Protein AF-M8C345-F1 (afdb_monomer_lite)

Organism: Aegilops tauschii (NCBI:txid37682)

Radius of gyration: 19.84 Å; chains: 1; bounding box: 60×39×52 Å

InterPro domains:
  IPR011009 Protein kinase-like domain superfamily [SSF56112] (1-98)
  IPR050528 L-type Lectin-Domain Containing Receptor Kinases [PTHR27007] (1-105)

Sequence (143 aa):
MVLLEIVSGRRPVMDMDAELPAAAADKVSIPLLEWVWDLYEKSAIVEALDERLNGDEQLGDGHDGKWQVHRALVVGLWCTPPDPSARPSAVRFMNVLQSKEVTLPTLSRPRPSSYIFRGSHGYNVSSSSANVCSDVSWASSGR

Foldseek 3Di:
DVLLCVFQVDDQKDWDQPPDPPPDGDTDIDGSLVVLVVCVVVVNNLVSGHPVCCPDCCVPPDPPNSLLSVQSSLLVNQQDFLDNVSRDDPVVSVCSNPDPPDDGDDDDDDDPVSPPNPPPDDDDDDDDDDDDDDDDDDDDDDD

Structure (mmCIF, N/CA/C/O backbone):
data_AF-M8C345-F1
#
_entry.id   AF-M8C345-F1
#
loop_
_atom_site.group_PDB
_atom_site.id
_atom_site.type_symbol
_atom_site.label_atom_id
_atom_site.label_alt_id
_atom_site.label_comp_id
_atom_site.label_asym_id
_atom_site.label_entity_id
_atom_site.label_seq_id
_atom_site.pdbx_PDB_ins_code
_atom_site.Cartn_x
_atom_site.Cartn_y
_atom_site.Cartn_z
_atom_site.occupancy
_atom_site.B_iso_or_equiv
_atom_site.auth_seq_id
_atom_site.auth_comp_id
_atom_site.auth_asym_id
_atom_site.auth_atom_id
_atom_site.pdbx_PDB_model_num
ATOM 1 N N . MET A 1 1 ? -3.042 2.823 -6.411 1.00 84.88 1 MET A N 1
ATOM 2 C CA . MET A 1 1 ? -2.161 3.690 -7.222 1.00 84.88 1 MET A CA 1
ATOM 3 C C . MET A 1 1 ? -2.356 5.157 -6.873 1.00 84.88 1 MET A C 1
ATOM 5 O O . MET A 1 1 ? -1.498 5.678 -6.187 1.00 84.88 1 MET A O 1
ATOM 9 N N . VAL A 1 2 ? -3.509 5.766 -7.180 1.00 91.44 2 VAL A N 1
ATOM 10 C CA . VAL A 1 2 ? -3.748 7.218 -7.007 1.00 91.44 2 VAL A CA 1
ATOM 11 C C . VAL A 1 2 ? -3.388 7.762 -5.617 1.00 91.44 2 VAL A C 1
ATOM 13 O O . VAL A 1 2 ? -2.684 8.755 -5.518 1.00 91.44 2 VAL A O 1
ATOM 16 N N . LEU A 1 3 ? -3.803 7.092 -4.535 1.00 92.69 3 LEU A N 1
ATOM 17 C CA . LEU A 1 3 ? -3.430 7.486 -3.166 1.00 92.69 3 LEU A CA 1
ATOM 18 C C . LEU A 1 3 ? -1.910 7.526 -2.948 1.00 92.69 3 LEU A C 1
ATOM 20 O O . LEU A 1 3 ? -1.412 8.445 -2.310 1.00 92.69 3 LEU A O 1
ATOM 24 N N . LEU A 1 4 ? -1.180 6.549 -3.491 1.00 94.25 4 LEU A N 1
ATOM 25 C CA . LEU A 1 4 ? 0.276 6.502 -3.374 1.00 94.25 4 LEU A CA 1
ATOM 26 C C . LEU A 1 4 ? 0.912 7.644 -4.166 1.00 94.25 4 LEU A C 1
ATOM 28 O O . LEU A 1 4 ? 1.808 8.296 -3.651 1.00 94.25 4 LEU A O 1
ATOM 32 N N . GLU A 1 5 ? 0.425 7.928 -5.373 1.00 94.06 5 GLU A N 1
ATOM 33 C CA . GLU A 1 5 ? 0.911 9.040 -6.204 1.00 94.06 5 GLU A CA 1
ATOM 34 C C . GLU A 1 5 ? 0.685 10.398 -5.528 1.00 94.06 5 GLU A C 1
ATOM 36 O O . GLU A 1 5 ? 1.591 11.221 -5.494 1.00 94.06 5 GLU A O 1
ATOM 41 N N . ILE A 1 6 ? -0.496 10.614 -4.936 1.00 92.62 6 ILE A N 1
ATOM 42 C CA . ILE A 1 6 ? -0.830 11.863 -4.238 1.00 92.62 6 ILE A CA 1
ATOM 43 C C . ILE A 1 6 ? 0.056 12.055 -3.007 1.00 92.62 6 ILE A C 1
ATOM 45 O O . ILE A 1 6 ? 0.623 13.126 -2.830 1.00 92.62 6 ILE A O 1
ATOM 49 N N . VAL A 1 7 ? 0.172 11.031 -2.155 1.00 92.56 7 VAL A N 1
ATOM 50 C CA . VAL A 1 7 ? 0.929 11.159 -0.900 1.00 92.56 7 VAL A CA 1
ATOM 51 C C . VAL A 1 7 ? 2.428 11.254 -1.164 1.00 92.56 7 VAL A C 1
ATOM 53 O O . VAL A 1 7 ? 3.122 11.961 -0.441 1.00 92.56 7 VAL A O 1
ATOM 56 N N . SER A 1 8 ? 2.929 10.552 -2.183 1.00 92.38 8 SER A N 1
ATOM 57 C CA . SER A 1 8 ? 4.361 10.524 -2.489 1.00 92.38 8 SER A CA 1
ATOM 58 C C . SER A 1 8 ? 4.830 11.600 -3.456 1.00 92.38 8 SER A C 1
ATOM 60 O O . SER A 1 8 ? 6.039 11.778 -3.586 1.00 92.38 8 SER A O 1
ATOM 62 N N . GLY A 1 9 ? 3.916 12.264 -4.172 1.00 92.88 9 GLY A N 1
ATOM 63 C CA . GLY A 1 9 ? 4.246 13.221 -5.232 1.00 92.88 9 GLY A CA 1
ATOM 64 C C . GLY A 1 9 ? 4.936 12.596 -6.450 1.00 92.88 9 GLY A C 1
ATOM 65 O O . GLY A 1 9 ? 5.387 13.309 -7.349 1.00 92.88 9 GLY A O 1
ATOM 66 N N . ARG A 1 10 ? 5.048 11.262 -6.497 1.00 92.44 10 ARG A N 1
ATOM 67 C CA . ARG A 1 10 ? 5.814 10.518 -7.503 1.00 92.44 10 ARG A CA 1
ATOM 68 C C . ARG A 1 10 ? 4.894 9.893 -8.548 1.00 92.44 10 ARG A C 1
ATOM 70 O O . ARG A 1 10 ? 3.724 9.605 -8.304 1.00 92.44 10 ARG A O 1
ATOM 77 N N . ARG A 1 11 ? 5.441 9.679 -9.746 1.00 91.38 11 ARG A N 1
ATOM 78 C CA . ARG A 1 11 ? 4.757 8.977 -10.841 1.00 91.38 11 ARG A CA 1
ATOM 79 C C . ARG A 1 11 ? 4.638 7.472 -10.531 1.00 91.38 11 ARG A C 1
ATOM 81 O O . ARG A 1 11 ? 5.455 6.954 -9.775 1.00 91.38 11 ARG A O 1
ATOM 88 N N . PRO A 1 12 ? 3.693 6.741 -11.159 1.00 89.44 12 PRO A N 1
ATOM 89 C CA . PRO A 1 12 ? 3.546 5.289 -10.987 1.00 89.44 12 PRO A CA 1
ATOM 90 C C . PRO A 1 12 ? 4.800 4.459 -11.295 1.00 89.44 12 PRO A C 1
ATOM 92 O O . PRO A 1 12 ? 4.933 3.346 -10.789 1.00 89.44 12 PRO A O 1
ATOM 95 N N . VAL A 1 13 ? 5.692 4.987 -12.135 1.00 89.44 13 VAL A N 1
ATOM 96 C CA . VAL A 1 13 ? 6.996 4.414 -12.478 1.00 89.44 13 VAL A CA 1
ATOM 97 C C . VAL A 1 13 ? 8.052 5.464 -12.156 1.00 89.44 13 VAL A C 1
ATOM 99 O O . VAL A 1 13 ? 7.887 6.628 -12.527 1.00 89.44 13 VAL A O 1
ATOM 102 N N . MET A 1 14 ? 9.094 5.057 -11.438 1.00 84.31 14 MET A N 1
ATOM 103 C CA . MET A 1 14 ? 10.200 5.913 -11.020 1.00 84.31 14 MET A CA 1
ATOM 104 C C . MET A 1 14 ? 11.461 5.503 -11.767 1.00 84.31 14 MET A C 1
ATOM 106 O O . MET A 1 14 ? 11.799 4.322 -11.776 1.00 84.31 14 MET A O 1
ATOM 110 N N . ASP A 1 15 ? 12.165 6.468 -12.346 1.00 85.12 15 ASP A N 1
ATOM 111 C CA . ASP A 1 15 ? 13.490 6.237 -12.911 1.00 85.12 15 ASP A CA 1
ATOM 112 C C . ASP A 1 15 ? 14.525 6.396 -11.795 1.00 85.12 15 ASP A C 1
ATOM 114 O O . ASP A 1 15 ? 14.564 7.426 -11.120 1.00 85.12 15 ASP A O 1
ATOM 118 N N . MET A 1 16 ? 15.338 5.368 -11.578 1.00 74.19 16 MET A N 1
ATOM 119 C CA . MET A 1 16 ? 16.481 5.404 -10.675 1.00 74.19 16 MET A CA 1
ATOM 120 C C . MET A 1 16 ? 17.742 5.501 -11.520 1.00 74.19 16 MET A C 1
ATOM 122 O O . MET A 1 16 ? 18.021 4.635 -12.357 1.00 74.19 16 MET A O 1
ATOM 126 N N . ASP A 1 17 ? 18.506 6.565 -11.295 1.00 65.00 17 ASP A N 1
ATOM 127 C CA . ASP A 1 17 ? 19.829 6.701 -11.879 1.00 65.00 17 ASP A CA 1
ATOM 128 C C . ASP A 1 17 ? 20.739 5.692 -11.171 1.00 65.00 17 ASP A C 1
ATOM 130 O O . ASP A 1 17 ? 21.142 5.876 -10.023 1.00 65.00 17 ASP A O 1
ATOM 134 N N . ALA A 1 18 ? 21.008 4.565 -11.830 1.00 59.34 18 ALA A N 1
ATOM 135 C CA . ALA A 1 18 ? 22.009 3.633 -11.346 1.00 59.34 18 ALA A CA 1
ATOM 136 C C . ALA A 1 18 ? 23.361 4.354 -11.378 1.00 59.34 18 ALA A C 1
ATOM 138 O O . ALA A 1 18 ? 23.814 4.766 -12.448 1.00 59.34 18 ALA A O 1
ATOM 139 N N . GLU A 1 19 ? 24.003 4.507 -10.219 1.00 58.50 19 GLU A N 1
ATOM 140 C CA . GLU A 1 19 ? 25.373 5.013 -10.114 1.00 58.50 19 GLU A CA 1
ATOM 141 C C . GLU A 1 19 ? 26.353 3.992 -10.719 1.00 58.50 19 GLU A C 1
ATOM 143 O O . GLU A 1 19 ? 27.057 3.261 -10.026 1.00 58.50 19 GLU A O 1
ATOM 148 N N . LEU A 1 20 ? 26.354 3.888 -12.046 1.00 57.47 20 LEU A N 1
ATOM 149 C CA . LEU A 1 20 ? 27.259 3.067 -12.836 1.00 57.47 20 LEU A CA 1
ATOM 150 C C . LEU A 1 20 ? 27.962 3.979 -13.855 1.00 57.47 20 LEU A C 1
ATOM 152 O O . LEU A 1 20 ? 27.325 4.886 -14.396 1.00 57.47 20 LEU A O 1
ATOM 156 N N . PRO A 1 21 ? 29.273 3.791 -14.118 1.00 57.56 21 PRO A N 1
ATOM 157 C CA . PRO A 1 21 ? 30.046 4.661 -14.999 1.00 57.56 21 PRO A CA 1
ATOM 158 C C . PRO A 1 21 ? 29.352 4.916 -16.344 1.00 57.56 21 PRO A C 1
ATOM 160 O O . PRO A 1 21 ? 28.820 4.001 -16.973 1.00 57.56 21 PRO A O 1
ATOM 163 N N . ALA A 1 22 ? 29.416 6.182 -16.768 1.00 59.22 22 ALA A N 1
ATOM 164 C CA . ALA A 1 22 ? 28.625 6.879 -17.790 1.00 59.22 22 ALA A CA 1
ATOM 165 C C . ALA A 1 22 ? 28.571 6.281 -19.218 1.00 59.22 22 ALA A C 1
ATOM 167 O O . ALA A 1 22 ? 28.076 6.935 -20.132 1.00 59.22 22 ALA A O 1
ATOM 168 N N . ALA A 1 23 ? 29.066 5.064 -19.444 1.00 57.34 23 A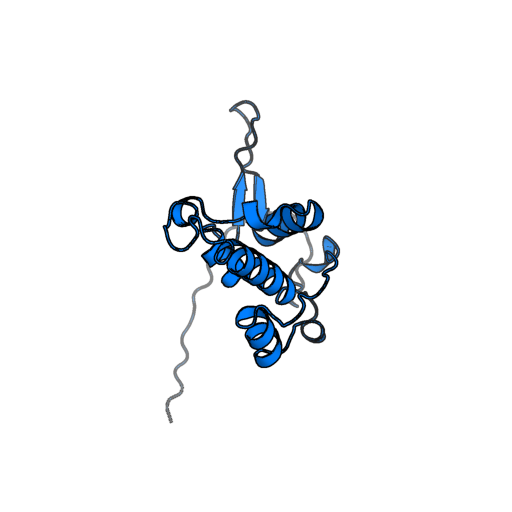LA A N 1
ATOM 169 C CA . ALA A 1 23 ? 29.110 4.422 -20.755 1.00 57.34 23 ALA A CA 1
ATOM 170 C C . ALA A 1 23 ? 27.997 3.380 -20.996 1.00 57.34 23 ALA A C 1
ATOM 172 O O . ALA A 1 23 ? 27.843 2.941 -22.133 1.00 57.34 23 ALA A O 1
ATOM 173 N N . ALA A 1 24 ? 27.222 2.981 -19.977 1.00 56.84 24 ALA A N 1
ATOM 174 C CA . ALA A 1 24 ? 26.144 1.990 -20.133 1.00 56.84 24 ALA A CA 1
ATOM 175 C C . ALA A 1 24 ? 25.059 2.069 -19.036 1.00 56.84 24 ALA A C 1
ATOM 177 O O . ALA A 1 24 ? 24.567 1.036 -18.584 1.00 56.84 24 ALA A O 1
ATOM 178 N N . ALA A 1 25 ? 24.711 3.268 -18.556 1.00 58.31 25 ALA A N 1
ATOM 179 C CA . ALA A 1 25 ? 23.650 3.417 -17.559 1.00 58.31 25 ALA A CA 1
ATOM 180 C C . ALA A 1 25 ? 22.278 3.188 -18.216 1.00 58.31 25 ALA A C 1
ATOM 182 O O . ALA A 1 25 ? 21.647 4.115 -18.723 1.00 58.31 25 ALA A O 1
ATOM 183 N N . ASP A 1 26 ? 21.842 1.931 -18.243 1.00 66.94 26 ASP A N 1
ATOM 184 C CA . ASP A 1 26 ? 20.443 1.593 -18.474 1.00 66.94 26 ASP A CA 1
ATOM 185 C C . ASP A 1 26 ? 19.638 2.153 -17.293 1.00 66.94 26 ASP A C 1
ATOM 187 O O . ASP A 1 26 ? 19.949 1.872 -16.132 1.00 66.94 26 ASP A O 1
ATOM 191 N N . LYS A 1 27 ? 18.664 3.027 -17.567 1.00 66.50 27 LYS A N 1
ATOM 192 C CA . LYS A 1 27 ? 17.838 3.624 -16.511 1.00 66.50 27 LYS A CA 1
ATOM 193 C C . LYS A 1 27 ? 17.020 2.516 -15.863 1.00 66.50 27 LYS A C 1
ATOM 195 O O . LYS A 1 27 ? 16.188 1.892 -16.522 1.00 66.50 27 LYS A O 1
ATOM 200 N N . VAL A 1 28 ? 17.224 2.281 -14.571 1.00 77.62 28 VAL A N 1
ATOM 201 C CA . VAL A 1 28 ? 16.451 1.269 -13.851 1.00 77.62 28 VAL A CA 1
ATOM 202 C C . VAL A 1 28 ? 15.109 1.887 -13.489 1.00 77.62 28 VAL A C 1
ATOM 204 O O . VAL A 1 28 ? 15.034 2.768 -12.638 1.00 77.62 28 VAL A O 1
ATOM 207 N N . SER A 1 29 ? 14.041 1.436 -14.144 1.00 81.00 29 SER A N 1
ATOM 208 C CA . SER A 1 29 ? 12.682 1.853 -13.801 1.00 81.00 29 SER A CA 1
ATOM 209 C C . SER A 1 29 ? 12.095 0.924 -12.735 1.00 81.00 29 SER A C 1
ATOM 211 O O . SER A 1 29 ? 12.065 -0.295 -12.903 1.00 81.00 29 SER A O 1
ATOM 213 N N . ILE A 1 30 ? 11.637 1.496 -11.621 1.00 84.81 30 ILE A N 1
ATOM 214 C CA . ILE A 1 30 ? 11.029 0.762 -10.503 1.00 84.81 30 ILE A CA 1
ATOM 215 C C . ILE A 1 30 ? 9.573 1.222 -10.347 1.00 84.81 30 ILE A C 1
ATOM 217 O O . ILE A 1 30 ? 9.316 2.429 -10.260 1.00 84.81 30 ILE A O 1
ATOM 221 N N . PRO A 1 31 ? 8.589 0.306 -10.291 1.00 90.00 31 PRO A N 1
ATOM 222 C CA . PRO A 1 31 ? 7.212 0.670 -9.982 1.00 90.00 31 PRO A CA 1
ATOM 223 C C . PRO A 1 31 ? 7.115 1.335 -8.604 1.00 90.00 31 PRO A C 1
ATOM 225 O O . PRO A 1 31 ? 7.608 0.797 -7.614 1.00 90.00 31 PRO A O 1
ATOM 228 N N . LEU A 1 32 ? 6.392 2.455 -8.503 1.00 91.62 32 LEU A N 1
ATOM 229 C CA . LEU A 1 32 ? 6.148 3.146 -7.228 1.00 91.62 32 LEU A CA 1
ATOM 230 C C . LEU A 1 32 ? 5.586 2.189 -6.172 1.00 91.62 32 LEU A C 1
ATOM 232 O O . LEU A 1 32 ? 5.973 2.228 -5.010 1.00 91.62 32 LEU A O 1
ATOM 236 N N . LEU A 1 33 ? 4.690 1.298 -6.598 1.00 91.38 33 LEU A N 1
ATOM 237 C CA . LEU A 1 33 ? 4.094 0.291 -5.732 1.00 91.38 33 LEU A CA 1
ATOM 238 C C . LEU A 1 33 ? 5.150 -0.607 -5.071 1.00 91.38 33 LEU A C 1
ATOM 240 O O . LEU A 1 33 ? 5.032 -0.901 -3.886 1.00 91.38 33 LEU A O 1
ATOM 244 N N . GLU A 1 34 ? 6.164 -1.031 -5.822 1.00 90.62 34 GLU A N 1
ATOM 245 C CA . GLU A 1 34 ? 7.222 -1.911 -5.325 1.00 90.62 34 GLU A CA 1
ATOM 246 C C . GLU A 1 34 ? 8.086 -1.209 -4.275 1.00 90.62 34 GLU A C 1
ATOM 248 O O . GLU A 1 34 ? 8.303 -1.748 -3.193 1.00 90.62 34 GLU A O 1
ATOM 253 N N . TRP A 1 35 ? 8.461 0.041 -4.539 1.00 92.25 35 TRP A N 1
ATOM 254 C CA . TRP A 1 35 ? 9.210 0.855 -3.587 1.00 92.25 35 TRP A CA 1
ATOM 255 C C . TRP A 1 35 ? 8.433 1.139 -2.291 1.00 92.25 35 TRP A C 1
ATOM 257 O O . TRP A 1 35 ? 8.987 1.045 -1.197 1.00 92.25 35 TRP A O 1
ATOM 267 N N . VAL A 1 36 ? 7.128 1.432 -2.378 1.00 94.31 36 VAL A N 1
ATOM 268 C CA . VAL A 1 36 ? 6.298 1.638 -1.175 1.00 94.31 36 VAL A CA 1
ATOM 269 C C . VAL A 1 36 ? 6.147 0.339 -0.372 1.00 94.31 36 VAL A C 1
ATOM 271 O O . VAL A 1 36 ? 6.117 0.388 0.859 1.00 94.31 36 VAL A O 1
ATOM 274 N N . TRP A 1 37 ? 6.089 -0.826 -1.028 1.00 93.75 37 TRP A N 1
ATOM 275 C CA . TRP A 1 37 ? 6.118 -2.119 -0.334 1.00 93.75 37 TRP A CA 1
ATOM 276 C C . TRP A 1 37 ? 7.420 -2.326 0.444 1.00 93.75 37 TRP A C 1
ATOM 278 O O . TRP A 1 37 ? 7.355 -2.742 1.601 1.00 93.75 37 TRP A O 1
ATOM 288 N N . ASP A 1 38 ? 8.571 -1.978 -0.136 1.00 93.31 38 ASP A N 1
ATOM 289 C CA . ASP A 1 38 ? 9.862 -2.066 0.558 1.00 93.31 38 ASP A CA 1
ATOM 290 C C . ASP A 1 38 ? 9.891 -1.183 1.817 1.00 93.31 38 ASP A C 1
ATOM 292 O O . ASP A 1 38 ? 10.408 -1.592 2.858 1.00 93.31 38 ASP A O 1
ATOM 296 N N . LEU A 1 39 ? 9.309 0.020 1.751 1.00 94.69 39 LEU A N 1
ATOM 297 C CA . LEU A 1 39 ? 9.183 0.903 2.914 1.00 94.69 39 LEU A CA 1
ATOM 298 C C . LEU A 1 39 ? 8.206 0.350 3.961 1.00 94.69 39 LEU A C 1
ATOM 300 O O . LEU A 1 39 ? 8.465 0.460 5.160 1.00 94.69 39 LEU A O 1
ATOM 304 N N . TYR A 1 40 ? 7.098 -0.264 3.536 1.00 94.75 40 TYR A N 1
ATOM 305 C CA . TYR A 1 40 ? 6.138 -0.895 4.444 1.00 94.75 40 TYR A CA 1
ATOM 306 C C . TYR A 1 40 ? 6.763 -2.055 5.224 1.00 94.75 40 TYR A C 1
ATOM 308 O O . TYR A 1 40 ? 6.631 -2.106 6.445 1.00 94.75 40 TYR A O 1
ATOM 316 N N . GLU A 1 41 ? 7.507 -2.938 4.552 1.00 93.88 41 GLU A N 1
ATOM 317 C CA . GLU A 1 41 ? 8.207 -4.062 5.192 1.00 93.88 41 GLU A CA 1
ATOM 318 C C . GLU A 1 41 ? 9.284 -3.587 6.180 1.00 93.88 41 GLU A C 1
ATOM 320 O O . GLU A 1 41 ? 9.486 -4.205 7.226 1.00 93.88 41 GLU A O 1
ATOM 325 N N . LYS A 1 42 ? 9.921 -2.443 5.904 1.00 94.75 42 LYS A N 1
ATOM 326 C CA . LYS A 1 42 ? 10.893 -1.792 6.799 1.00 94.75 42 LYS A CA 1
ATOM 327 C C . LYS A 1 42 ? 10.253 -0.962 7.917 1.00 94.75 42 LYS A C 1
ATOM 329 O O . LYS A 1 42 ? 10.977 -0.359 8.701 1.00 94.75 42 LYS A O 1
ATOM 334 N N . SER A 1 43 ? 8.919 -0.919 8.013 1.00 92.88 43 SER A N 1
ATOM 335 C CA . SER A 1 43 ? 8.187 -0.054 8.958 1.00 92.88 43 SER A CA 1
ATOM 336 C C . SER A 1 43 ? 8.516 1.442 8.809 1.00 92.88 43 SER A C 1
ATOM 338 O O . SER A 1 43 ? 8.364 2.222 9.745 1.00 92.88 43 SER A O 1
ATOM 340 N N . ALA A 1 44 ? 8.928 1.841 7.606 1.00 93.75 44 ALA A N 1
ATOM 341 C CA . ALA A 1 44 ? 9.363 3.183 7.233 1.00 93.75 44 ALA A CA 1
ATOM 342 C C . ALA A 1 44 ? 8.412 3.825 6.206 1.00 93.75 44 ALA A C 1
ATOM 344 O O . ALA A 1 44 ? 8.779 4.756 5.501 1.00 93.75 44 ALA A O 1
ATOM 345 N N . ILE A 1 45 ? 7.167 3.338 6.094 1.00 93.88 45 ILE A N 1
ATOM 346 C CA . ILE A 1 45 ? 6.236 3.746 5.026 1.00 93.88 45 ILE A CA 1
ATOM 347 C C . ILE A 1 45 ? 6.008 5.262 4.965 1.00 93.88 45 ILE A C 1
ATOM 349 O O . ILE A 1 45 ? 5.834 5.798 3.882 1.00 93.88 45 ILE A O 1
ATOM 353 N N . VAL A 1 46 ? 6.071 5.972 6.095 1.00 92.38 46 VAL A N 1
ATOM 354 C CA . VAL A 1 46 ? 5.924 7.438 6.144 1.00 92.38 46 VAL A CA 1
ATOM 355 C C . VAL A 1 46 ? 7.029 8.197 5.402 1.00 92.38 46 VAL A C 1
ATOM 357 O O . VAL A 1 46 ? 6.796 9.333 5.009 1.00 92.38 46 VAL A O 1
ATOM 360 N N . GLU A 1 47 ? 8.184 7.577 5.143 1.00 91.94 47 GLU A N 1
ATOM 361 C CA . GLU A 1 47 ? 9.246 8.137 4.290 1.00 91.94 47 GLU A CA 1
ATOM 362 C C . GLU A 1 47 ? 8.818 8.237 2.819 1.00 91.94 47 GLU A C 1
ATOM 364 O O . GLU A 1 47 ? 9.441 8.945 2.030 1.00 91.94 47 GLU A O 1
ATOM 369 N N . ALA A 1 48 ? 7.720 7.573 2.441 1.00 92.81 48 ALA A N 1
ATOM 370 C CA . ALA A 1 48 ? 7.134 7.734 1.121 1.00 92.81 48 ALA A CA 1
ATOM 371 C C . ALA A 1 48 ? 6.538 9.130 0.895 1.00 92.81 48 ALA A C 1
ATOM 373 O O . ALA A 1 48 ? 6.287 9.471 -0.258 1.00 92.81 48 ALA A O 1
ATOM 374 N N . LEU A 1 49 ? 6.290 9.906 1.957 1.00 92.88 49 LEU A N 1
ATOM 375 C CA . LEU A 1 49 ? 5.679 11.233 1.898 1.00 92.88 49 LEU A CA 1
ATOM 376 C C . LEU A 1 49 ? 6.458 12.178 0.968 1.00 92.88 49 LEU A C 1
ATOM 378 O O . LEU A 1 49 ? 7.686 12.215 0.982 1.00 92.88 49 LEU A O 1
ATOM 382 N N . ASP A 1 50 ? 5.727 12.948 0.165 1.00 91.31 50 ASP A N 1
ATOM 383 C CA . ASP A 1 50 ? 6.291 14.038 -0.629 1.00 91.31 50 ASP A CA 1
ATOM 384 C C . ASP A 1 50 ? 6.948 15.070 0.301 1.00 91.31 50 ASP A C 1
ATOM 386 O O . ASP A 1 50 ? 6.323 15.600 1.223 1.00 91.31 50 ASP A O 1
ATOM 390 N N . GLU A 1 51 ? 8.210 15.395 0.040 1.00 87.19 51 GLU A N 1
ATOM 391 C CA . GLU A 1 51 ? 8.976 16.396 0.784 1.00 87.19 51 GLU A CA 1
ATOM 392 C C . GLU A 1 51 ? 8.280 17.763 0.795 1.00 87.19 51 GLU A C 1
ATOM 394 O O . GLU A 1 51 ? 8.371 18.501 1.777 1.00 87.19 51 GLU A O 1
ATOM 399 N N . ARG A 1 52 ? 7.511 18.075 -0.258 1.00 85.44 52 ARG A N 1
ATOM 400 C CA . ARG A 1 52 ? 6.707 19.301 -0.361 1.00 85.44 52 ARG A CA 1
ATOM 401 C C . ARG A 1 52 ? 5.578 19.364 0.663 1.00 85.44 52 ARG A C 1
ATOM 403 O O . ARG A 1 52 ? 5.121 20.456 0.980 1.00 85.44 52 ARG A O 1
ATOM 410 N N . LEU A 1 53 ? 5.124 18.211 1.152 1.00 79.88 53 LEU A N 1
ATOM 411 C CA . LEU A 1 53 ? 4.106 18.093 2.195 1.00 79.88 53 LEU A CA 1
ATOM 412 C C . LEU A 1 53 ? 4.737 18.028 3.593 1.00 79.88 53 LEU A C 1
ATOM 414 O O . LEU A 1 53 ? 4.098 18.404 4.567 1.00 79.88 53 LEU A O 1
ATOM 418 N N . ASN A 1 54 ? 5.999 17.607 3.712 1.00 73.81 54 ASN A N 1
ATOM 419 C CA . ASN A 1 54 ? 6.683 17.448 5.000 1.00 73.81 54 ASN A CA 1
ATOM 420 C C . ASN A 1 54 ? 6.898 18.773 5.766 1.00 73.81 54 ASN A C 1
ATOM 422 O O . ASN A 1 54 ? 7.069 18.751 6.982 1.00 73.81 54 ASN A O 1
ATOM 426 N N . GLY A 1 55 ? 6.897 19.915 5.070 1.00 63.06 55 GLY A N 1
ATOM 427 C CA . GLY A 1 55 ? 7.030 21.249 5.667 1.00 63.06 55 GLY A CA 1
ATOM 428 C C . GLY A 1 55 ? 5.711 21.973 5.954 1.00 63.06 55 GLY A C 1
ATOM 429 O O . GLY A 1 55 ? 5.759 23.097 6.446 1.00 63.06 55 GLY A O 1
ATOM 430 N N . ASP A 1 56 ? 4.557 21.379 5.629 1.00 61.56 56 ASP A N 1
ATOM 431 C CA . ASP A 1 56 ? 3.263 22.031 5.841 1.00 61.56 56 ASP A CA 1
ATOM 432 C C . ASP A 1 56 ? 2.870 21.980 7.325 1.00 61.56 56 ASP A C 1
ATOM 434 O O . ASP A 1 56 ? 2.958 20.946 7.987 1.00 61.56 56 ASP A O 1
ATOM 438 N N . GLU A 1 57 ? 2.405 23.104 7.855 1.00 53.38 57 GLU A N 1
ATOM 439 C CA . GLU A 1 57 ? 2.042 23.308 9.268 1.00 53.38 57 GLU A CA 1
ATOM 440 C C . GLU A 1 57 ? 0.879 22.398 9.722 1.00 53.38 57 GLU A C 1
ATOM 442 O O . GLU A 1 57 ? 0.716 22.145 10.911 1.00 53.38 57 GLU A O 1
ATOM 447 N N . GLN A 1 58 ? 0.128 21.810 8.780 1.00 53.38 58 GLN A N 1
ATOM 448 C CA . GLN A 1 58 ? -0.875 20.758 9.030 1.00 53.38 58 GLN A CA 1
ATOM 449 C C . GLN A 1 58 ? -0.265 19.384 9.367 1.00 53.38 58 GLN A C 1
ATOM 451 O O . GLN A 1 58 ? -0.917 18.542 9.988 1.00 53.38 58 GLN A O 1
ATOM 456 N N . LEU A 1 59 ? 0.982 19.145 8.956 1.00 58.62 59 LEU A N 1
ATOM 457 C CA . LEU A 1 59 ? 1.806 17.995 9.338 1.00 58.62 59 LEU A CA 1
ATOM 458 C C . LEU A 1 59 ? 2.805 18.352 10.458 1.00 58.62 59 LEU A C 1
ATOM 460 O O . LEU A 1 59 ? 3.403 17.448 11.051 1.00 58.62 59 LEU A O 1
ATOM 464 N N . GLY A 1 60 ? 2.959 19.650 10.751 1.00 45.81 60 GLY A N 1
ATOM 465 C CA . GLY A 1 60 ? 3.855 20.227 11.750 1.00 45.81 60 GLY A CA 1
ATOM 466 C C . GLY A 1 60 ? 3.271 20.278 13.168 1.00 45.81 60 GLY A C 1
ATOM 467 O O . GLY A 1 60 ? 2.114 20.627 13.376 1.00 45.81 60 GLY A O 1
ATOM 468 N N . ASP A 1 61 ? 4.110 19.913 14.143 1.00 50.94 61 ASP A N 1
ATOM 469 C CA . ASP A 1 61 ? 3.952 19.926 15.617 1.00 50.94 61 ASP A CA 1
ATOM 470 C C . ASP A 1 61 ? 2.775 19.153 16.255 1.00 50.94 61 ASP A C 1
ATOM 472 O O . ASP A 1 61 ? 2.888 18.641 17.370 1.00 50.94 61 ASP A O 1
ATOM 476 N N . GLY A 1 62 ? 1.665 18.950 15.549 1.00 54.50 62 GLY A N 1
ATOM 477 C CA . GLY A 1 62 ? 0.587 18.069 15.981 1.00 54.50 62 GLY A CA 1
ATOM 478 C C . GLY A 1 62 ? 0.857 16.619 15.580 1.00 54.50 62 GLY A C 1
ATOM 479 O O . GLY A 1 62 ? 0.989 16.303 14.401 1.00 54.50 62 GLY A O 1
ATOM 480 N N . HIS A 1 63 ? 0.815 15.683 16.532 1.00 56.09 63 HIS A N 1
ATOM 481 C CA . HIS A 1 63 ? 0.832 14.223 16.299 1.00 56.09 63 HIS A CA 1
ATOM 482 C C . HIS A 1 63 ? -0.287 13.722 15.333 1.00 56.09 63 HIS A C 1
ATOM 484 O O . HIS A 1 63 ? -0.410 12.525 15.059 1.00 56.09 63 HIS A O 1
ATOM 490 N N . ASP A 1 64 ? -1.134 14.613 14.812 1.00 65.06 64 ASP A N 1
ATOM 491 C CA . ASP A 1 64 ? -2.302 14.292 14.001 1.00 65.06 64 ASP A CA 1
ATOM 492 C C . ASP A 1 64 ? -2.027 14.146 12.492 1.00 65.06 64 ASP A C 1
ATOM 494 O O . ASP A 1 64 ? -2.707 13.371 11.827 1.00 65.06 64 ASP A O 1
ATOM 498 N N . GLY A 1 65 ? -0.994 14.772 11.927 1.00 75.75 65 GLY A N 1
ATOM 499 C CA . GLY A 1 65 ? -0.736 14.636 10.485 1.00 75.75 65 GLY A CA 1
ATOM 500 C C . GLY A 1 65 ? -0.115 13.282 10.094 1.00 75.75 65 GLY A C 1
ATOM 501 O O . GLY A 1 65 ? -0.513 12.639 9.119 1.00 75.75 65 GLY A O 1
ATOM 502 N N . LYS A 1 66 ? 0.830 12.780 10.903 1.00 81.56 66 LYS A N 1
ATOM 503 C CA . LYS A 1 66 ? 1.588 11.549 10.595 1.00 81.56 66 LYS A CA 1
ATOM 504 C C . LYS A 1 66 ? 0.713 10.298 10.504 1.00 81.56 66 LYS A C 1
ATOM 506 O O . LYS A 1 66 ? 0.977 9.428 9.671 1.00 81.56 66 LYS A O 1
ATOM 511 N N . TRP A 1 67 ? -0.334 10.188 11.328 1.00 86.31 67 TRP A N 1
ATOM 512 C CA . TRP A 1 67 ? -1.220 9.018 11.269 1.00 86.31 67 TRP A CA 1
ATOM 513 C C . TRP A 1 67 ? -2.075 9.008 10.002 1.00 86.31 67 TRP A C 1
ATOM 515 O O . TRP A 1 67 ? -2.353 7.925 9.485 1.00 86.31 67 TRP A O 1
ATOM 525 N N . GLN A 1 68 ? -2.466 10.181 9.490 1.00 88.38 68 GLN A N 1
ATOM 526 C CA . GLN A 1 68 ? -3.232 10.299 8.248 1.00 88.38 68 GLN A CA 1
ATOM 527 C C . GLN A 1 68 ? -2.384 9.863 7.054 1.00 88.38 68 GLN A C 1
ATOM 529 O O . GLN A 1 68 ? -2.840 9.050 6.253 1.00 88.38 68 GLN A O 1
ATOM 534 N N . VAL A 1 69 ? -1.124 10.309 6.993 1.00 90.81 69 VAL A N 1
ATOM 535 C CA . VAL A 1 69 ? -0.155 9.893 5.965 1.00 90.81 69 VAL A CA 1
ATOM 536 C C . VAL A 1 69 ? 0.061 8.383 6.000 1.00 90.81 69 VAL A C 1
ATOM 538 O O . VAL A 1 69 ? -0.133 7.704 4.992 1.00 90.81 69 VAL A O 1
ATOM 541 N N . HIS A 1 70 ? 0.388 7.835 7.174 1.00 91.88 70 HIS A N 1
ATOM 542 C CA . HIS A 1 70 ? 0.587 6.396 7.343 1.00 91.88 70 HIS A CA 1
ATOM 543 C C . HIS A 1 70 ? -0.637 5.596 6.868 1.00 91.88 70 HIS A C 1
ATOM 545 O O . HIS A 1 70 ? -0.522 4.642 6.101 1.00 91.88 70 HIS A O 1
ATOM 551 N N . ARG A 1 71 ? -1.835 6.013 7.282 1.00 93.12 71 ARG A N 1
ATOM 552 C CA . ARG A 1 71 ? -3.098 5.355 6.934 1.00 93.12 71 ARG A CA 1
ATOM 553 C C . ARG A 1 71 ? -3.424 5.470 5.447 1.00 93.12 71 ARG A C 1
ATOM 555 O O . ARG A 1 71 ? -3.827 4.471 4.858 1.00 93.12 71 ARG A O 1
ATOM 562 N N . ALA A 1 72 ? -3.200 6.626 4.825 1.00 93.69 72 ALA A N 1
ATOM 563 C CA . ALA A 1 72 ? -3.381 6.814 3.388 1.00 93.69 72 ALA A CA 1
ATOM 564 C C . ALA A 1 72 ? -2.461 5.896 2.570 1.00 93.69 72 ALA A C 1
ATOM 566 O O . ALA A 1 72 ? -2.909 5.287 1.597 1.00 93.69 72 ALA A O 1
ATOM 567 N N . LEU A 1 73 ? -1.209 5.729 3.001 1.00 95.00 73 LEU A N 1
ATOM 568 C CA . LEU A 1 73 ? -0.243 4.847 2.347 1.00 95.00 73 LEU A CA 1
ATOM 569 C C . LEU A 1 73 ? -0.613 3.367 2.512 1.00 95.00 73 LEU A C 1
ATOM 571 O O . LEU A 1 73 ? -0.655 2.633 1.523 1.00 95.00 73 LEU A O 1
ATOM 575 N N . VAL A 1 74 ? -0.979 2.933 3.724 1.00 94.81 74 VAL A N 1
ATOM 576 C CA . VAL A 1 74 ? -1.432 1.551 3.973 1.00 94.81 74 VAL A CA 1
ATOM 577 C C . VAL A 1 74 ? -2.717 1.241 3.203 1.00 94.81 74 VAL A C 1
ATOM 579 O O . VAL A 1 74 ? -2.815 0.191 2.574 1.00 94.81 74 VAL A O 1
ATOM 582 N N . VAL A 1 75 ? -3.695 2.151 3.180 1.00 95.00 75 VAL A N 1
ATOM 583 C CA . VAL A 1 75 ? -4.914 1.988 2.369 1.00 95.00 75 VAL A CA 1
ATOM 584 C C . VAL A 1 75 ? -4.576 1.949 0.875 1.00 95.00 75 VAL A C 1
ATOM 586 O O . VAL A 1 75 ? -5.119 1.124 0.139 1.00 95.00 75 VAL A O 1
ATOM 589 N N . GLY A 1 76 ? -3.639 2.787 0.429 1.00 94.00 76 GLY A N 1
ATOM 590 C CA . GLY A 1 76 ? -3.125 2.782 -0.936 1.00 94.00 76 GLY A CA 1
ATOM 591 C C . GLY A 1 76 ? -2.568 1.420 -1.354 1.00 94.00 76 GLY A C 1
ATOM 592 O O . GLY A 1 76 ? -2.894 0.961 -2.449 1.00 94.00 76 GLY A O 1
ATOM 593 N N . LEU A 1 77 ? -1.806 0.753 -0.478 1.00 93.50 77 LEU A N 1
ATOM 594 C CA . LEU A 1 77 ? -1.330 -0.622 -0.674 1.00 93.50 77 LEU A CA 1
ATOM 595 C C . LEU A 1 77 ? -2.474 -1.642 -0.619 1.00 93.50 77 LEU A C 1
ATOM 597 O O . LEU A 1 77 ? -2.574 -2.511 -1.487 1.00 93.50 77 LEU A O 1
ATOM 601 N N . TRP A 1 78 ? -3.382 -1.517 0.348 1.00 93.25 78 TRP A N 1
ATOM 602 C CA . TRP A 1 78 ? -4.489 -2.456 0.551 1.00 93.25 78 TRP A CA 1
ATOM 603 C C . TRP A 1 78 ? -5.435 -2.555 -0.652 1.00 93.25 78 TRP A C 1
ATOM 605 O O . TRP A 1 78 ? -6.032 -3.601 -0.892 1.00 93.25 78 TRP A O 1
ATOM 615 N N . CYS A 1 79 ? -5.537 -1.490 -1.446 1.00 91.56 79 CYS A N 1
ATOM 616 C CA . CYS A 1 79 ? -6.346 -1.445 -2.664 1.00 91.56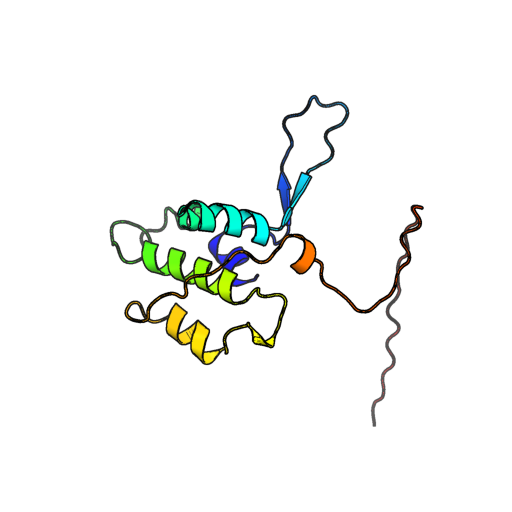 79 CYS A CA 1
ATOM 617 C C . CYS A 1 79 ? -5.646 -2.010 -3.918 1.00 91.56 79 CYS A C 1
ATOM 619 O O . CYS A 1 79 ? -6.249 -2.025 -4.991 1.00 91.56 79 CYS A O 1
ATOM 621 N N . THR A 1 80 ? -4.390 -2.459 -3.817 1.00 89.31 80 THR A N 1
ATOM 622 C CA . THR A 1 80 ? -3.589 -2.979 -4.947 1.00 89.31 80 THR A CA 1
ATOM 623 C C . THR A 1 80 ? -3.453 -4.505 -5.100 1.00 89.31 80 THR A C 1
ATOM 625 O O . THR A 1 80 ? -2.698 -4.913 -5.985 1.00 89.31 80 THR A O 1
ATOM 628 N N . PRO A 1 81 ? -4.163 -5.384 -4.355 1.00 84.12 81 PRO A N 1
ATOM 629 C CA . PRO A 1 81 ? -4.136 -6.810 -4.644 1.00 84.12 81 PRO A CA 1
ATOM 630 C C . PRO A 1 81 ? -4.447 -7.127 -6.119 1.00 84.12 81 PRO A C 1
ATOM 632 O O . PRO A 1 81 ? -5.352 -6.513 -6.714 1.00 84.12 81 PRO A O 1
ATOM 635 N N . PRO A 1 82 ? -3.718 -8.091 -6.715 1.00 81.62 82 PRO A N 1
ATOM 636 C CA . PRO A 1 82 ? -3.951 -8.512 -8.092 1.00 81.62 82 PRO A CA 1
ATOM 637 C C . PRO A 1 82 ? -5.293 -9.228 -8.239 1.00 81.62 82 PRO A C 1
ATOM 639 O O . PRO A 1 82 ? -5.979 -9.035 -9.238 1.00 81.62 82 PRO A O 1
ATOM 642 N N . ASP A 1 83 ? -5.694 -9.990 -7.219 1.00 83.88 83 ASP A N 1
ATOM 643 C CA . ASP A 1 83 ? -7.029 -10.564 -7.124 1.00 83.88 83 ASP A CA 1
ATOM 644 C C . ASP A 1 83 ? -8.056 -9.472 -6.758 1.00 83.88 83 ASP A C 1
ATOM 646 O O . ASP A 1 83 ? -7.966 -8.893 -5.669 1.00 83.88 83 ASP A O 1
ATOM 650 N N . PRO A 1 84 ? -9.050 -9.185 -7.622 1.00 83.88 84 PRO A N 1
ATOM 651 C CA . PRO A 1 84 ? -10.106 -8.223 -7.324 1.00 83.88 84 PRO A CA 1
ATOM 652 C C . PRO A 1 84 ? -10.918 -8.589 -6.081 1.00 83.88 84 PRO A C 1
ATOM 654 O O . PRO A 1 84 ? -11.408 -7.690 -5.403 1.00 83.88 84 PRO A O 1
ATOM 657 N N . SER A 1 85 ? -11.051 -9.884 -5.772 1.00 85.62 85 SER A N 1
ATOM 658 C CA . SER A 1 85 ? -11.827 -10.357 -4.621 1.00 85.62 85 SER A CA 1
ATOM 659 C C . SER A 1 85 ? -11.156 -10.022 -3.283 1.00 85.62 85 SER A C 1
ATOM 661 O O . SER A 1 85 ? -11.829 -9.822 -2.272 1.00 85.62 85 SER A O 1
ATOM 663 N N . ALA A 1 86 ? -9.828 -9.876 -3.297 1.00 85.38 86 ALA A N 1
ATOM 664 C CA . ALA A 1 86 ? -9.028 -9.478 -2.147 1.00 85.38 86 ALA A CA 1
ATOM 665 C C . ALA A 1 86 ? -9.008 -7.954 -1.922 1.00 85.38 86 ALA A C 1
ATOM 667 O O . ALA A 1 86 ? -8.521 -7.495 -0.885 1.00 85.38 86 ALA A O 1
ATOM 668 N N . ARG A 1 87 ? -9.519 -7.154 -2.871 1.00 89.75 87 ARG A N 1
ATOM 669 C CA . ARG A 1 87 ? -9.590 -5.694 -2.726 1.00 89.75 87 ARG A CA 1
ATOM 670 C C . ARG A 1 87 ? -10.701 -5.316 -1.740 1.00 89.75 87 ARG A C 1
ATOM 672 O O . ARG A 1 87 ? -11.794 -5.881 -1.793 1.00 89.75 87 ARG A O 1
ATOM 679 N N . PRO A 1 88 ? -10.472 -4.340 -0.849 1.00 91.00 88 PRO A N 1
ATOM 680 C CA . PRO A 1 88 ? -11.516 -3.853 0.042 1.00 91.00 88 PRO A CA 1
ATOM 681 C C . PRO A 1 88 ? -12.638 -3.168 -0.747 1.00 91.00 88 PRO A C 1
ATOM 683 O O . PRO A 1 88 ? -12.404 -2.531 -1.776 1.00 91.00 88 PRO A O 1
ATOM 686 N N . SER A 1 89 ? -13.866 -3.237 -0.227 1.00 92.12 89 SER A N 1
ATOM 687 C CA . SER A 1 89 ? -14.963 -2.420 -0.749 1.00 92.12 89 SER A CA 1
ATOM 688 C C . SER A 1 89 ? -14.682 -0.932 -0.530 1.00 92.12 89 SER A C 1
ATOM 690 O O . SER A 1 89 ? -13.981 -0.555 0.415 1.00 92.12 89 SER A O 1
ATOM 692 N N . ALA A 1 90 ? -15.282 -0.082 -1.370 1.00 90.88 90 ALA A N 1
ATOM 693 C CA . ALA A 1 90 ? -15.107 1.365 -1.274 1.00 90.88 90 ALA A CA 1
ATOM 694 C C . ALA A 1 90 ? -15.456 1.908 0.116 1.00 90.88 90 ALA A C 1
ATOM 696 O O . ALA A 1 90 ? -14.677 2.630 0.727 1.00 90.88 90 ALA A O 1
ATOM 697 N N . VAL A 1 91 ? -16.583 1.454 0.662 1.00 93.56 91 VAL A N 1
ATOM 698 C CA . VAL A 1 91 ? -17.029 1.805 2.015 1.00 93.56 91 VAL A CA 1
ATOM 699 C C . VAL A 1 91 ? -15.983 1.420 3.063 1.00 93.56 91 VAL A C 1
ATOM 701 O O . VAL A 1 91 ? -15.685 2.198 3.964 1.00 93.56 91 VAL A O 1
ATOM 704 N N . ARG A 1 92 ? -15.380 0.232 2.939 1.00 92.19 92 ARG A N 1
ATOM 705 C CA . ARG A 1 92 ? -14.437 -0.272 3.938 1.00 92.19 92 ARG A CA 1
ATOM 706 C C . ARG A 1 92 ? -13.140 0.525 3.948 1.00 92.19 92 ARG A C 1
ATOM 708 O O . ARG A 1 92 ? -12.694 0.913 5.025 1.00 92.19 92 ARG A O 1
ATOM 715 N N . PHE A 1 93 ? -12.538 0.778 2.785 1.00 92.94 93 PHE A N 1
ATOM 716 C CA . PHE A 1 93 ? -11.297 1.548 2.756 1.00 92.94 93 PHE A CA 1
ATOM 717 C C . PHE A 1 93 ? -11.531 3.017 3.131 1.00 92.94 93 PHE A C 1
ATOM 719 O O . PHE A 1 93 ? -10.658 3.607 3.756 1.00 92.94 93 PHE A O 1
ATOM 726 N N . MET A 1 94 ? -12.700 3.590 2.818 1.00 94.06 94 MET A N 1
ATOM 727 C CA . MET A 1 94 ? -13.059 4.956 3.219 1.00 94.06 94 MET A CA 1
ATOM 728 C C . MET A 1 94 ? -13.209 5.086 4.736 1.00 94.06 94 MET A C 1
ATOM 730 O O . MET A 1 94 ? -12.632 5.999 5.319 1.00 94.06 94 MET A O 1
ATOM 734 N N . ASN A 1 95 ? -13.892 4.136 5.385 1.00 93.56 95 ASN A N 1
ATOM 735 C CA . ASN A 1 95 ? -14.000 4.100 6.847 1.00 93.56 95 ASN A CA 1
ATOM 736 C C . ASN A 1 95 ? -12.620 3.996 7.503 1.00 93.56 95 ASN A C 1
ATOM 738 O O . ASN A 1 95 ? -12.319 4.712 8.454 1.00 93.56 95 ASN A O 1
ATOM 742 N N . VAL A 1 96 ? -11.760 3.123 6.968 1.00 93.31 96 VAL A N 1
ATOM 743 C CA . VAL A 1 96 ? -10.375 3.031 7.430 1.00 93.31 96 VAL A CA 1
ATOM 744 C C . VAL A 1 96 ? -9.658 4.351 7.179 1.00 93.31 96 VAL A C 1
ATOM 746 O O . VAL A 1 96 ? -8.963 4.791 8.068 1.00 93.31 96 VAL A O 1
ATOM 749 N N . LEU A 1 97 ? -9.813 5.017 6.039 1.00 92.12 97 LEU A N 1
ATOM 750 C CA . LEU A 1 97 ? -9.086 6.252 5.739 1.00 92.12 97 LEU A CA 1
ATOM 751 C C . LEU A 1 97 ? -9.480 7.430 6.649 1.00 92.12 97 LEU A C 1
ATOM 753 O O . LEU A 1 97 ? -8.607 8.172 7.088 1.00 92.12 97 LEU A O 1
ATOM 757 N N . GLN A 1 98 ? -10.771 7.589 6.942 1.00 90.75 98 GLN A N 1
ATOM 758 C CA . GLN A 1 98 ? -11.314 8.763 7.638 1.00 90.75 98 GLN A CA 1
ATOM 759 C C . GLN A 1 98 ? -11.264 8.659 9.167 1.00 90.75 98 GLN A C 1
ATOM 761 O O . GLN A 1 98 ? -11.259 9.679 9.853 1.00 90.75 98 GLN A O 1
ATOM 766 N N . SER A 1 99 ? -11.232 7.445 9.718 1.00 89.94 99 SER A N 1
ATOM 767 C CA . SER A 1 99 ? -11.379 7.231 11.158 1.00 89.94 99 SER A CA 1
ATOM 768 C C . SER A 1 99 ? -10.082 6.750 11.800 1.00 89.94 99 SER A C 1
ATOM 770 O O . SER A 1 99 ? -9.601 5.648 11.530 1.00 89.94 99 SER A O 1
ATOM 772 N N . LYS A 1 100 ? -9.547 7.545 12.734 1.00 85.81 100 LYS A N 1
ATOM 773 C CA . LYS A 1 100 ? -8.355 7.196 13.527 1.00 85.81 100 LYS A CA 1
ATOM 774 C C . LYS A 1 100 ? -8.564 5.946 14.392 1.00 85.81 100 LYS A C 1
ATOM 776 O O . LYS A 1 100 ? -7.630 5.172 14.573 1.00 85.81 100 LYS A O 1
ATOM 781 N N . GLU A 1 101 ? -9.791 5.747 14.868 1.00 87.56 101 GLU A N 1
ATOM 782 C CA . GLU A 1 101 ? -10.213 4.656 15.758 1.00 87.56 101 GLU A CA 1
ATOM 783 C C . GLU A 1 101 ? -10.275 3.287 15.066 1.00 87.56 101 GLU A C 1
ATOM 785 O O . GLU A 1 101 ? -10.158 2.250 15.716 1.00 87.56 101 GLU A O 1
ATOM 790 N N . VAL A 1 102 ? -10.444 3.259 13.742 1.00 91.00 102 VAL A N 1
ATOM 791 C CA . VAL A 1 102 ? -10.555 2.006 12.989 1.00 91.00 102 VAL A CA 1
ATOM 792 C C . VAL A 1 102 ? -9.167 1.413 12.796 1.00 91.00 102 VAL A C 1
ATOM 794 O O . VAL A 1 102 ? -8.287 2.069 12.246 1.00 91.00 102 VAL A O 1
ATOM 797 N N . THR A 1 103 ? -8.950 0.164 13.191 1.00 90.50 103 THR A N 1
ATOM 798 C CA . THR A 1 103 ? -7.642 -0.485 13.047 1.00 90.50 103 THR A CA 1
ATOM 799 C C . THR A 1 103 ? -7.229 -0.636 11.581 1.00 90.50 103 THR A C 1
ATOM 801 O O . THR A 1 103 ? -8.043 -0.909 10.695 1.00 90.50 103 THR A O 1
ATOM 804 N N . LEU A 1 104 ? -5.938 -0.426 11.316 1.00 91.94 104 LEU A N 1
ATOM 805 C CA . LEU A 1 104 ? -5.362 -0.647 9.994 1.00 91.94 104 LEU A CA 1
ATOM 806 C C . LEU A 1 104 ? -5.240 -2.150 9.710 1.00 91.94 104 LEU A C 1
ATOM 808 O O . LEU A 1 104 ? -4.930 -2.919 10.622 1.00 91.94 104 LEU A O 1
ATOM 812 N N . PRO A 1 105 ? -5.451 -2.581 8.457 1.00 90.94 105 PRO A N 1
ATOM 813 C CA . PRO A 1 105 ? -5.177 -3.953 8.067 1.00 90.94 105 PRO A CA 1
ATOM 814 C C . PRO A 1 105 ? -3.667 -4.216 8.086 1.00 90.94 105 PRO A C 1
ATOM 816 O O . PRO A 1 105 ? -2.872 -3.390 7.633 1.00 90.94 105 PRO A O 1
ATOM 819 N N . THR A 1 106 ? -3.278 -5.400 8.547 1.00 90.81 106 THR A N 1
ATOM 820 C CA . THR A 1 106 ? -1.928 -5.921 8.318 1.00 90.81 106 THR A CA 1
ATOM 821 C C . THR A 1 106 ? -1.872 -6.505 6.916 1.00 90.81 106 THR A C 1
ATOM 823 O O . THR A 1 106 ? -2.688 -7.359 6.564 1.00 90.81 106 THR A O 1
ATOM 826 N N . LEU A 1 107 ? -0.929 -6.034 6.107 1.00 91.56 107 LEU A N 1
ATOM 827 C CA . LEU A 1 107 ? -0.792 -6.445 4.717 1.00 91.56 107 LEU A CA 1
ATOM 828 C C . LEU A 1 107 ? 0.389 -7.404 4.557 1.00 91.56 107 LEU A C 1
ATOM 830 O O . LEU A 1 107 ? 1.378 -7.319 5.279 1.00 91.56 107 LEU A O 1
ATOM 834 N N . SER A 1 108 ? 0.289 -8.311 3.590 1.00 88.81 108 SER A N 1
ATOM 835 C CA . SER A 1 108 ? 1.391 -9.179 3.178 1.00 88.81 108 SER A CA 1
ATOM 836 C C . SER A 1 108 ? 1.747 -8.857 1.737 1.00 88.81 108 SER A C 1
ATOM 838 O O . SER A 1 108 ? 0.847 -8.731 0.900 1.00 88.81 108 SER A O 1
ATOM 840 N N . ARG A 1 109 ? 3.046 -8.703 1.458 1.00 87.88 109 ARG A N 1
ATOM 841 C CA . ARG A 1 109 ? 3.521 -8.378 0.119 1.00 87.88 109 ARG A CA 1
ATOM 842 C C . ARG A 1 109 ? 3.143 -9.506 -0.847 1.00 87.88 109 ARG A C 1
ATOM 844 O O . ARG A 1 109 ? 3.506 -10.665 -0.619 1.00 87.88 109 ARG A O 1
ATOM 851 N N . PRO A 1 110 ? 2.406 -9.200 -1.925 1.00 80.94 110 PRO A N 1
ATOM 852 C CA . PRO A 1 110 ? 2.107 -10.186 -2.951 1.00 80.94 110 PRO A CA 1
ATOM 853 C C . PRO A 1 110 ? 3.410 -10.629 -3.641 1.00 80.94 110 PRO A C 1
ATOM 855 O O . PRO A 1 110 ? 4.402 -9.908 -3.641 1.00 80.94 110 PRO A O 1
ATOM 858 N N . ARG A 1 111 ? 3.464 -11.839 -4.210 1.00 75.94 111 ARG A N 1
ATOM 859 C CA . ARG A 1 111 ? 4.716 -12.338 -4.814 1.00 75.94 111 ARG A CA 1
ATOM 860 C C . ARG A 1 111 ? 5.103 -11.547 -6.078 1.00 75.94 111 ARG A C 1
ATOM 862 O O . ARG A 1 111 ? 4.192 -11.187 -6.823 1.00 75.94 111 ARG A O 1
ATOM 869 N N . PRO A 1 112 ? 6.408 -11.426 -6.410 1.00 64.88 112 PRO A N 1
ATOM 870 C CA . PRO A 1 112 ? 6.936 -10.797 -7.632 1.00 64.88 112 PRO A CA 1
ATOM 871 C C . PRO A 1 112 ? 6.168 -11.072 -8.925 1.00 64.88 112 PRO A C 1
ATOM 873 O O . PRO A 1 112 ? 5.856 -10.174 -9.697 1.00 64.88 112 PRO A O 1
ATOM 876 N N . SER A 1 113 ? 5.781 -12.326 -9.139 1.00 61.25 113 SER A N 1
ATOM 877 C CA . SER A 1 113 ? 5.070 -12.734 -10.353 1.00 61.25 113 SER A CA 1
ATOM 878 C C . SER A 1 113 ? 3.608 -12.266 -10.42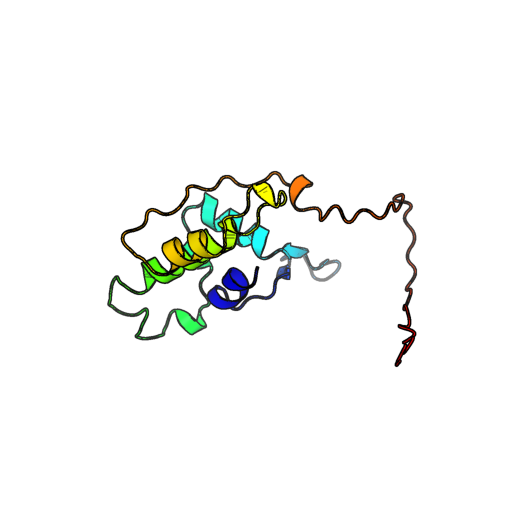2 1.00 61.25 113 SER A C 1
ATOM 880 O O . SER A 1 113 ? 2.986 -12.406 -11.472 1.00 61.25 113 SER A O 1
ATOM 882 N N . SER A 1 114 ? 3.023 -11.781 -9.325 1.00 61.72 114 SER A N 1
ATOM 883 C CA . SER A 1 114 ? 1.578 -11.535 -9.222 1.00 61.72 114 SER A CA 1
ATOM 884 C C . SER A 1 114 ? 1.150 -10.119 -9.611 1.00 61.72 114 SER A C 1
ATOM 886 O O . SER A 1 114 ? -0.016 -9.916 -9.929 1.00 61.72 114 SER A O 1
ATOM 888 N N . TYR A 1 115 ? 2.080 -9.161 -9.649 1.00 58.31 115 TYR A N 1
ATOM 889 C CA . TYR A 1 115 ? 1.844 -7.810 -10.179 1.00 58.31 115 TYR A CA 1
ATOM 890 C C . TYR A 1 115 ? 2.107 -7.700 -11.681 1.00 58.31 115 TYR A C 1
ATOM 892 O O . TYR A 1 115 ? 1.852 -6.648 -12.268 1.00 58.31 115 TYR A O 1
ATOM 900 N N . ILE A 1 116 ? 2.547 -8.788 -12.327 1.00 56.19 116 ILE A N 1
ATOM 901 C CA . ILE A 1 116 ? 2.456 -8.895 -13.780 1.00 56.19 116 ILE A CA 1
ATOM 902 C C . ILE A 1 116 ? 0.967 -8.848 -14.103 1.00 56.19 116 ILE A C 1
ATOM 904 O O . ILE A 1 116 ? 0.228 -9.796 -13.833 1.00 56.19 116 ILE A O 1
ATOM 908 N N . PHE A 1 117 ? 0.523 -7.710 -14.634 1.00 46.78 117 PHE A N 1
ATOM 909 C CA . PHE A 1 117 ? -0.813 -7.531 -15.167 1.00 46.78 117 PHE A CA 1
ATOM 910 C C . PHE A 1 117 ? -1.021 -8.626 -16.211 1.00 46.78 117 PHE A C 1
ATOM 912 O O . PHE A 1 117 ? -0.550 -8.520 -17.342 1.00 46.78 117 PHE A O 1
ATOM 919 N N . ARG A 1 118 ? -1.679 -9.724 -15.819 1.00 45.16 118 ARG A N 1
ATOM 920 C CA . ARG A 1 118 ? -2.086 -10.797 -16.723 1.00 45.16 118 ARG A CA 1
ATOM 921 C C . ARG A 1 118 ? -3.258 -10.273 -17.542 1.00 45.16 118 ARG A C 1
ATOM 923 O O . ARG A 1 118 ? -4.392 -10.713 -17.393 1.00 45.16 118 ARG A O 1
ATOM 930 N N . GLY A 1 119 ? -2.970 -9.283 -18.383 1.00 38.97 119 GLY A N 1
ATOM 931 C CA . GLY A 1 119 ? -3.787 -8.970 -19.531 1.00 38.97 119 GLY A CA 1
ATOM 932 C C . GLY A 1 119 ? -3.855 -10.246 -20.349 1.00 38.97 119 GLY A C 1
ATOM 933 O O . GLY A 1 119 ? -2.836 -10.765 -20.798 1.00 38.97 119 GLY A O 1
ATOM 934 N N . SER A 1 120 ? -5.051 -10.802 -20.465 1.00 42.94 120 SER A N 1
ATOM 935 C CA . SER A 1 120 ? -5.355 -11.939 -21.320 1.00 42.94 120 SER A CA 1
ATOM 936 C C . SER A 1 120 ? -5.148 -11.564 -22.788 1.00 42.94 120 SER A C 1
ATOM 938 O O . SER A 1 120 ? -6.120 -11.379 -23.499 1.00 42.94 120 SER A O 1
ATOM 940 N N . HIS A 1 121 ? -3.907 -11.420 -23.243 1.00 41.41 121 HIS A N 1
ATOM 941 C CA . HIS A 1 121 ? -3.533 -11.412 -24.653 1.00 41.41 121 HIS A CA 1
ATOM 942 C C . HIS A 1 121 ? -2.217 -12.172 -24.765 1.00 41.41 121 HIS A C 1
ATOM 944 O O . HIS A 1 121 ? -1.176 -11.722 -24.292 1.00 41.41 121 HIS A O 1
ATOM 950 N N . GLY A 1 122 ? -2.297 -13.381 -25.322 1.00 42.81 122 GLY A N 1
ATOM 951 C CA . GLY A 1 122 ? -1.129 -14.207 -25.575 1.00 42.81 122 GLY A CA 1
ATOM 952 C C . GLY A 1 122 ? -0.180 -13.487 -26.521 1.00 42.81 122 GLY A C 1
ATOM 953 O O . GLY A 1 122 ? -0.514 -13.264 -27.679 1.00 42.81 122 GLY A O 1
ATOM 954 N N . TYR A 1 123 ? 1.009 -13.158 -26.037 1.00 34.56 123 TYR A N 1
ATOM 955 C CA . TYR A 1 123 ? 2.156 -12.930 -26.894 1.00 34.56 123 TYR A CA 1
ATOM 956 C C . TYR A 1 123 ? 3.234 -13.926 -26.480 1.00 34.56 123 TYR A C 1
ATOM 958 O O . TYR A 1 123 ? 3.695 -13.959 -25.339 1.00 34.56 123 TYR A O 1
ATOM 966 N N . ASN A 1 124 ? 3.573 -14.804 -27.421 1.00 38.62 124 ASN A N 1
ATOM 967 C CA . ASN A 1 124 ? 4.777 -15.611 -27.348 1.00 38.62 124 ASN A CA 1
ATOM 968 C C . ASN A 1 124 ? 5.959 -14.648 -27.244 1.00 38.62 124 ASN A C 1
ATOM 970 O O . ASN A 1 124 ? 6.094 -13.741 -28.067 1.00 38.62 124 ASN A O 1
ATOM 974 N N . VAL A 1 125 ? 6.819 -14.849 -26.250 1.00 37.72 125 VAL A N 1
ATOM 975 C CA . VAL A 1 125 ? 8.101 -14.158 -26.207 1.00 37.72 125 VAL A CA 1
ATOM 976 C C . VAL A 1 125 ? 8.959 -14.708 -27.343 1.00 37.72 125 VAL A C 1
ATOM 978 O O . VAL A 1 125 ? 9.447 -15.834 -27.328 1.00 37.72 125 VAL A O 1
ATOM 981 N N . SER A 1 126 ? 9.079 -13.920 -28.397 1.00 38.06 126 SER A N 1
ATOM 982 C CA . SER A 1 126 ? 10.141 -14.045 -29.381 1.00 38.06 126 SER A CA 1
ATOM 983 C C . SER A 1 126 ? 10.669 -12.643 -29.596 1.00 38.06 126 SER A C 1
ATOM 985 O O . SER A 1 126 ? 9.968 -11.760 -30.083 1.00 38.06 126 SER A O 1
ATOM 987 N N . SER A 1 127 ? 11.887 -12.437 -29.110 1.00 45.38 127 SER A N 1
ATOM 988 C CA . SER A 1 127 ? 12.649 -11.205 -29.213 1.00 45.38 127 SER A CA 1
ATOM 989 C C . SER A 1 127 ? 12.690 -10.727 -30.661 1.00 45.38 127 SER A C 1
ATOM 991 O O . SER A 1 127 ? 13.198 -11.459 -31.505 1.00 45.38 127 SER A O 1
ATOM 993 N N . SER A 1 128 ? 12.189 -9.521 -30.944 1.00 37.09 128 SER A N 1
ATOM 994 C CA . SER A 1 128 ? 12.671 -8.628 -32.013 1.00 37.09 128 SER A CA 1
ATOM 995 C C . SER A 1 128 ? 11.933 -7.288 -31.971 1.00 37.09 128 SER A C 1
ATOM 997 O O . SER A 1 128 ? 10.707 -7.231 -31.940 1.00 37.09 128 SER A O 1
ATOM 999 N N . SER A 1 129 ? 12.709 -6.210 -31.962 1.00 48.75 129 SER A N 1
ATOM 1000 C CA . SER A 1 129 ? 12.274 -4.816 -31.940 1.00 48.75 129 SER A CA 1
ATOM 1001 C C . SER A 1 129 ? 11.505 -4.423 -33.206 1.00 48.75 129 SER A C 1
ATOM 1003 O O . SER A 1 129 ? 12.033 -4.590 -34.301 1.00 48.75 129 SER A O 1
ATOM 1005 N N . ALA A 1 130 ? 10.320 -3.817 -33.070 1.00 38.34 130 ALA A N 1
ATOM 1006 C CA . ALA A 1 130 ? 9.751 -2.911 -34.074 1.00 38.34 130 ALA A CA 1
ATOM 1007 C C . ALA A 1 130 ? 8.588 -2.092 -33.488 1.00 38.34 130 ALA A C 1
ATOM 1009 O O . ALA A 1 130 ? 7.683 -2.631 -32.856 1.00 38.34 130 ALA A O 1
ATOM 1010 N N . ASN A 1 131 ? 8.623 -0.781 -33.733 1.00 54.62 131 ASN A N 1
ATOM 1011 C CA . ASN A 1 131 ? 7.558 0.175 -33.437 1.00 54.62 131 ASN A CA 1
ATOM 1012 C C . ASN A 1 131 ? 6.251 -0.212 -34.146 1.00 54.62 131 ASN A C 1
ATOM 1014 O O . ASN A 1 131 ? 6.268 -0.426 -3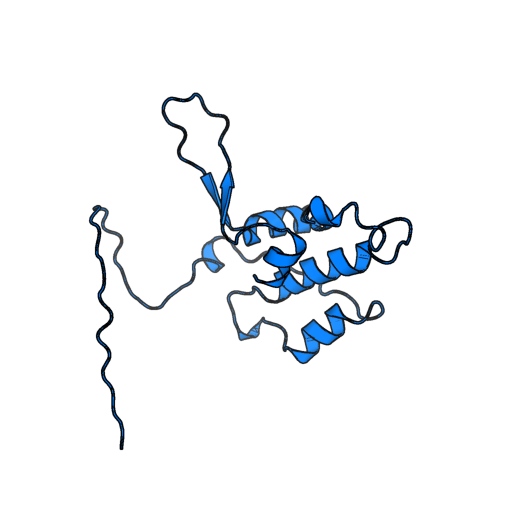5.356 1.00 54.62 131 ASN A O 1
ATOM 1018 N N . VAL A 1 132 ? 5.116 -0.182 -33.441 1.00 37.59 132 VAL A N 1
ATOM 1019 C CA . VAL A 1 132 ? 3.785 -0.163 -34.067 1.00 37.59 132 VAL A CA 1
ATOM 1020 C C . VAL A 1 132 ? 2.907 0.880 -33.374 1.00 37.59 132 VAL A C 1
ATOM 1022 O O . VAL A 1 132 ? 2.522 0.752 -32.215 1.00 37.59 132 VAL A O 1
ATOM 1025 N N . CYS A 1 133 ? 2.633 1.945 -34.125 1.00 43.31 133 CYS A N 1
ATOM 1026 C CA . CYS A 1 133 ? 1.516 2.861 -33.941 1.00 43.31 133 CYS A CA 1
ATOM 1027 C C . CYS A 1 133 ? 0.210 2.085 -34.179 1.00 43.31 133 CYS A C 1
ATOM 1029 O O . CYS A 1 133 ? 0.138 1.278 -35.105 1.00 43.31 133 CYS A O 1
ATOM 1031 N N . SER A 1 134 ? -0.822 2.310 -33.368 1.00 42.19 134 SER A N 1
ATOM 1032 C CA . SER A 1 134 ? -2.175 1.849 -33.690 1.00 42.19 134 SER A CA 1
ATOM 1033 C C . SER A 1 134 ? -3.140 3.025 -33.633 1.00 42.19 134 SER A C 1
ATOM 1035 O O . SER A 1 134 ? -3.452 3.544 -32.563 1.00 42.19 134 SER A O 1
ATOM 1037 N N . ASP A 1 135 ? -3.559 3.43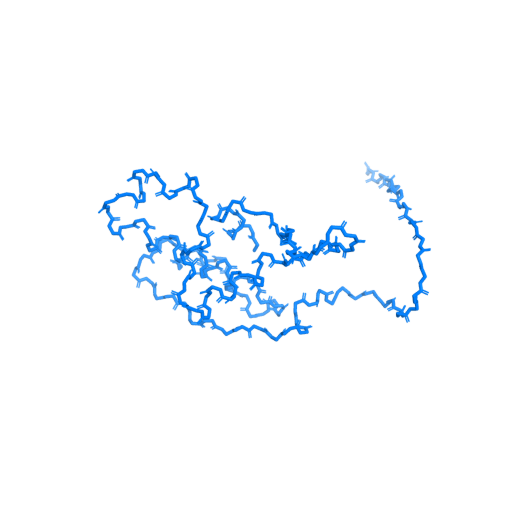1 -34.828 1.00 39.62 135 ASP A N 1
ATOM 1038 C CA . ASP A 1 135 ? -4.644 4.356 -35.141 1.00 39.62 135 ASP A CA 1
ATOM 1039 C C . ASP A 1 135 ? -5.967 3.905 -34.499 1.00 39.62 135 ASP A C 1
ATOM 1041 O O . ASP A 1 135 ? -6.334 2.728 -34.571 1.00 39.62 135 ASP A O 1
ATOM 1045 N N . VAL A 1 136 ? -6.716 4.842 -33.908 1.00 41.94 136 VAL A N 1
ATOM 1046 C CA . VAL A 1 136 ? -8.071 4.584 -33.404 1.00 41.94 136 VAL A CA 1
ATOM 1047 C C . VAL A 1 136 ? -9.085 5.041 -34.456 1.00 41.94 136 VAL A C 1
ATOM 1049 O O . VAL A 1 136 ? -9.210 6.224 -34.761 1.00 41.94 136 VAL A O 1
ATOM 1052 N N . SER A 1 137 ? -9.814 4.092 -35.044 1.00 38.25 137 SER A N 1
ATOM 1053 C CA . SER A 1 137 ? -10.931 4.387 -35.948 1.00 38.25 137 SER A CA 1
ATOM 1054 C C . SER A 1 137 ? -12.228 4.502 -35.149 1.00 38.25 137 SER A C 1
ATOM 1056 O O . SER A 1 137 ? -12.623 3.572 -34.447 1.00 38.25 137 SER A O 1
ATOM 1058 N N . TRP A 1 138 ? -12.896 5.651 -35.253 1.00 38.81 138 TRP A N 1
ATOM 1059 C CA . TRP A 1 138 ? -14.156 5.935 -34.568 1.00 38.81 138 TRP A CA 1
ATOM 1060 C C . TRP A 1 138 ? -15.336 5.460 -35.425 1.00 38.81 138 TRP A C 1
ATOM 1062 O O . TRP A 1 138 ? -15.566 5.983 -36.514 1.00 38.81 138 TRP A O 1
ATOM 1072 N N . ALA A 1 139 ? -16.109 4.488 -34.937 1.00 35.66 139 ALA A N 1
ATOM 1073 C CA . ALA A 1 139 ? -17.411 4.153 -35.507 1.00 35.66 139 ALA A CA 1
ATOM 1074 C C . ALA A 1 139 ? -18.513 4.809 -34.662 1.00 35.66 139 ALA A C 1
ATOM 1076 O O . ALA A 1 139 ? -18.817 4.360 -33.557 1.00 35.66 139 ALA A O 1
ATOM 1077 N N . SER A 1 140 ? -19.105 5.887 -35.181 1.00 44.59 140 SER A N 1
ATOM 1078 C CA . SER A 1 140 ? -20.339 6.467 -34.646 1.00 44.59 140 SER A CA 1
ATOM 1079 C C . SER A 1 140 ? -21.534 5.604 -35.046 1.00 44.59 140 SER A C 1
AT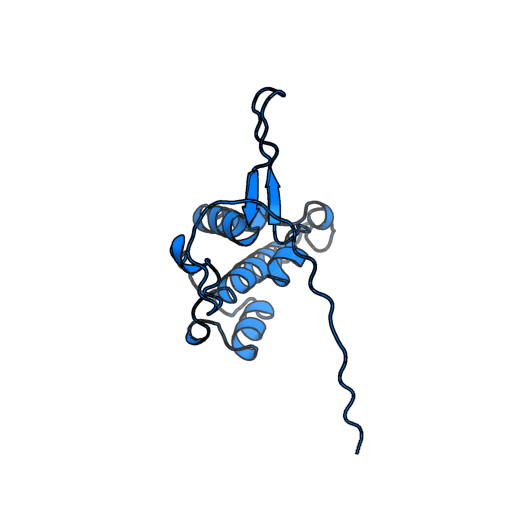OM 1081 O O . SER A 1 140 ? -21.756 5.353 -36.227 1.00 44.59 140 SER A O 1
ATOM 1083 N N . SER A 1 141 ? -22.337 5.186 -34.070 1.00 37.41 141 SER A N 1
ATOM 1084 C CA . SER A 1 141 ? -23.707 4.712 -34.291 1.00 37.41 141 SER A CA 1
ATOM 1085 C C . SER A 1 141 ? -24.656 5.621 -33.517 1.00 37.41 141 SER A C 1
ATOM 1087 O O . SER A 1 141 ? -24.787 5.503 -32.301 1.00 37.41 141 SER A O 1
ATOM 1089 N N . GLY A 1 142 ? -25.272 6.562 -34.233 1.00 46.50 142 GLY A N 1
ATOM 1090 C CA . GLY A 1 142 ? -26.417 7.344 -33.772 1.00 46.50 142 GLY A CA 1
ATOM 1091 C C . GLY A 1 142 ? -27.698 6.738 -34.340 1.00 46.50 142 GLY A C 1
ATOM 1092 O O . GLY A 1 142 ? -27.736 6.384 -35.517 1.00 46.50 142 GLY A O 1
ATOM 1093 N N . ARG A 1 143 ? -28.689 6.562 -33.467 1.00 46.69 143 ARG A N 1
ATOM 1094 C CA . ARG A 1 143 ? -30.064 6.160 -33.783 1.00 46.69 143 ARG A CA 1
ATOM 1095 C C . ARG A 1 143 ? -30.864 7.324 -34.350 1.00 46.69 143 ARG A C 1
ATOM 1097 O O . ARG A 1 143 ? -30.532 8.472 -33.982 1.00 46.69 143 ARG A O 1
#

Secondary structure (DSSP, 8-state):
-HHHHHHH---SEEEE-----TT----EEEEHHHHHHHHHHTT-GGGGS-HHHHT-TTTSSSTHHHHHHHHHHHHHHHT--SSGGGSPPHHHHHHHHH-TTSPPPP--PPPGGGSS---S-----------------------

pLDDT: mean 74.93, std 20.41, range [34.56, 95.0]